Protein AF-A0A2S0KIL7-F1 (afdb_monomer_lite)

Secondary structure (DSSP, 8-state):
--HHHHHHHHHHHHHHH-TTSEEEEETTEEEEHHHHHHHHHHHHHHHHTTT--HHHHHHHHHHHT--HHHHTS-HHHHHHHHHHHHHHHHHHHHHHHHHHHTT-

pLDDT: mean 78.51, std 12.22, range [44.72, 91.06]

Structure (mmCIF, N/CA/C/O backbone):
data_AF-A0A2S0KIL7-F1
#
_entry.id   AF-A0A2S0KIL7-F1
#
loop_
_atom_site.group_PDB
_atom_site.id
_atom_site.type_symbol
_atom_site.label_atom_id
_atom_site.label_alt_id
_atom_site.label_comp_id
_atom_site.label_asym_id
_atom_site.label_entity_id
_atom_site.label_seq_id
_atom_site.pdbx_PDB_ins_code
_atom_site.Cartn_x
_atom_site.Cartn_y
_atom_site.Cartn_z
_atom_site.occupancy
_atom_site.B_iso_or_equiv
_atom_site.auth_seq_id
_atom_site.auth_comp_id
_atom_site.auth_asym_id
_atom_site.auth_atom_id
_atom_site.pdbx_PDB_model_num
ATOM 1 N N . MET A 1 1 ? 17.433 12.868 -7.519 1.00 52.22 1 MET A N 1
ATOM 2 C CA . MET A 1 1 ? 16.454 11.889 -7.006 1.00 52.22 1 MET A CA 1
ATOM 3 C C . MET A 1 1 ? 15.619 12.553 -5.932 1.00 52.22 1 MET A C 1
ATOM 5 O O . MET A 1 1 ? 16.188 13.251 -5.100 1.00 52.22 1 MET A O 1
ATOM 9 N N . ASN A 1 2 ? 14.296 12.391 -5.993 1.00 65.94 2 ASN A N 1
ATOM 10 C CA . ASN A 1 2 ? 13.395 12.754 -4.898 1.00 65.94 2 ASN A CA 1
ATOM 11 C C . ASN A 1 2 ? 13.171 11.520 -4.014 1.00 65.94 2 ASN A C 1
ATOM 13 O O . ASN A 1 2 ? 13.197 10.400 -4.517 1.00 65.94 2 ASN A O 1
ATOM 17 N N . ALA A 1 3 ? 12.887 11.731 -2.724 1.00 71.81 3 ALA A N 1
ATOM 18 C CA . ALA A 1 3 ? 12.751 10.670 -1.717 1.00 71.81 3 ALA A CA 1
ATOM 19 C C . ALA A 1 3 ? 11.766 9.542 -2.096 1.00 71.81 3 ALA A C 1
ATOM 21 O O . ALA A 1 3 ? 11.902 8.417 -1.627 1.00 71.81 3 ALA A O 1
ATOM 22 N N . MET A 1 4 ? 10.788 9.835 -2.959 1.00 75.56 4 MET A N 1
ATOM 23 C CA . MET A 1 4 ? 9.824 8.852 -3.459 1.00 75.56 4 MET A CA 1
ATOM 24 C C . MET A 1 4 ? 10.440 7.855 -4.446 1.00 75.56 4 MET A C 1
ATOM 26 O O . MET A 1 4 ? 10.214 6.656 -4.333 1.00 75.56 4 MET A O 1
ATOM 30 N N . SER A 1 5 ? 11.254 8.329 -5.386 1.00 77.75 5 SER A N 1
ATOM 31 C CA . SER A 1 5 ? 11.915 7.459 -6.363 1.00 77.75 5 SER A CA 1
ATOM 32 C C . SER A 1 5 ? 12.905 6.519 -5.667 1.00 77.75 5 SER A C 1
ATOM 34 O O . SER A 1 5 ? 12.993 5.344 -6.012 1.00 77.75 5 SER A O 1
ATOM 36 N N . ASP A 1 6 ? 13.582 7.012 -4.624 1.00 82.06 6 ASP A N 1
ATOM 37 C CA . ASP A 1 6 ? 14.462 6.194 -3.783 1.00 82.06 6 ASP A CA 1
ATOM 38 C C . ASP A 1 6 ? 13.670 5.110 -3.026 1.00 82.06 6 ASP A C 1
ATOM 40 O O . ASP A 1 6 ? 14.113 3.963 -2.941 1.00 82.06 6 ASP A O 1
ATOM 44 N N . LEU A 1 7 ? 12.472 5.448 -2.526 1.00 83.56 7 LEU A N 1
ATOM 45 C CA . LEU A 1 7 ? 11.564 4.504 -1.866 1.00 83.56 7 LEU A CA 1
ATOM 46 C C . LEU A 1 7 ? 11.136 3.370 -2.795 1.00 83.56 7 LEU A C 1
ATOM 48 O O . LEU A 1 7 ? 11.222 2.200 -2.420 1.00 83.56 7 LEU A O 1
ATOM 52 N N . LEU A 1 8 ? 10.688 3.710 -4.003 1.00 84.31 8 LEU A N 1
ATOM 53 C CA . LEU A 1 8 ? 10.245 2.730 -4.991 1.00 84.31 8 LEU A CA 1
ATOM 54 C C . LEU A 1 8 ? 11.393 1.815 -5.422 1.00 84.31 8 LEU A C 1
ATOM 56 O O . LEU A 1 8 ? 11.226 0.597 -5.415 1.00 84.31 8 LEU A O 1
ATOM 60 N N . MET A 1 9 ? 12.575 2.380 -5.676 1.00 85.81 9 MET A N 1
ATOM 61 C CA . MET A 1 9 ? 13.772 1.609 -6.015 1.00 85.81 9 MET A CA 1
ATOM 62 C C . MET A 1 9 ? 14.163 0.633 -4.894 1.00 85.81 9 MET A C 1
ATOM 64 O O . MET A 1 9 ? 14.518 -0.513 -5.161 1.00 85.81 9 MET A O 1
ATOM 68 N N . GLN A 1 10 ? 14.055 1.036 -3.623 1.00 86.25 10 GLN A N 1
ATOM 69 C CA . GLN A 1 10 ? 14.305 0.128 -2.502 1.00 86.25 10 GLN A CA 1
ATOM 70 C C . GLN A 1 10 ? 13.260 -0.994 -2.417 1.00 86.25 10 GLN A C 1
ATOM 72 O O . GLN A 1 10 ? 13.616 -2.142 -2.133 1.00 86.25 10 GLN A O 1
ATOM 77 N N . ILE A 1 11 ? 11.979 -0.678 -2.627 1.00 86.19 11 ILE A N 1
ATOM 78 C CA . ILE A 1 11 ? 10.904 -1.679 -2.639 1.00 86.19 11 ILE A CA 1
ATOM 79 C C . ILE A 1 11 ? 11.149 -2.689 -3.761 1.00 86.19 11 ILE A C 1
ATOM 81 O O . ILE A 1 11 ? 11.067 -3.887 -3.506 1.00 86.19 11 ILE A O 1
ATOM 85 N N . GLU A 1 12 ? 11.512 -2.227 -4.957 1.00 88.88 12 GLU A N 1
ATOM 86 C CA . GLU A 1 12 ? 11.874 -3.074 -6.095 1.00 88.88 12 GLU A CA 1
ATOM 87 C C . GLU A 1 12 ? 13.087 -3.956 -5.774 1.00 88.88 12 GLU A C 1
ATOM 89 O O . GLU A 1 12 ? 13.028 -5.178 -5.919 1.00 88.88 12 GLU A O 1
ATOM 94 N N . GLN A 1 13 ? 14.165 -3.373 -5.243 1.00 87.69 13 GLN A N 1
ATOM 95 C CA . GLN A 1 13 ? 15.372 -4.117 -4.887 1.00 87.69 13 GLN A CA 1
ATOM 96 C C . GLN A 1 13 ? 15.086 -5.207 -3.844 1.00 87.69 13 GLN A C 1
ATOM 98 O O . GLN A 1 13 ? 15.573 -6.336 -3.965 1.00 87.69 13 GLN A O 1
ATOM 103 N N . ARG A 1 14 ? 14.275 -4.905 -2.822 1.00 87.75 14 ARG A N 1
ATOM 104 C CA . ARG A 1 14 ? 13.865 -5.882 -1.800 1.00 87.75 14 ARG A CA 1
ATOM 105 C C . ARG A 1 14 ? 12.888 -6.912 -2.353 1.00 87.75 14 ARG A C 1
ATOM 107 O O . ARG A 1 14 ? 12.983 -8.076 -1.985 1.00 87.75 14 ARG A O 1
ATOM 114 N N . ALA A 1 15 ? 12.002 -6.534 -3.269 1.00 89.62 15 ALA A N 1
ATOM 115 C CA . ALA A 1 15 ? 11.126 -7.475 -3.956 1.00 89.62 15 ALA A CA 1
ATOM 116 C C . ALA A 1 15 ? 11.911 -8.449 -4.850 1.00 89.62 15 ALA A C 1
ATOM 118 O O . ALA A 1 15 ? 11.551 -9.619 -4.928 1.00 89.62 15 ALA A O 1
ATOM 119 N N . ALA A 1 16 ? 13.001 -8.000 -5.478 1.00 87.31 16 ALA A N 1
ATOM 120 C CA . ALA A 1 16 ? 13.854 -8.844 -6.312 1.00 87.31 16 ALA A CA 1
ATOM 121 C C . ALA A 1 16 ? 14.737 -9.797 -5.488 1.00 87.31 16 ALA A C 1
ATOM 123 O O . ALA A 1 16 ? 14.937 -10.948 -5.868 1.00 87.31 16 ALA A O 1
ATOM 124 N N . THR A 1 17 ? 15.268 -9.326 -4.357 1.00 89.19 17 THR A N 1
ATOM 125 C CA . THR A 1 17 ? 16.229 -10.085 -3.535 1.00 89.19 17 THR A CA 1
ATOM 126 C C . THR A 1 17 ? 15.573 -10.914 -2.433 1.00 89.19 17 THR A C 1
ATOM 128 O O . THR A 1 17 ? 16.048 -12.002 -2.112 1.00 89.19 17 THR A O 1
ATOM 131 N N . MET A 1 18 ? 14.491 -10.411 -1.839 1.00 89.62 18 MET A N 1
ATOM 132 C CA . MET A 1 18 ? 13.816 -10.991 -0.676 1.00 89.62 18 MET A CA 1
ATOM 133 C C . MET A 1 18 ? 12.283 -10.847 -0.787 1.00 89.62 18 MET A C 1
ATOM 135 O O . MET A 1 18 ? 11.649 -10.262 0.097 1.00 89.62 18 MET A O 1
ATOM 139 N N . PRO A 1 19 ? 11.643 -11.394 -1.841 1.00 87.94 19 PRO A N 1
ATOM 140 C CA . PRO A 1 19 ? 10.212 -11.200 -2.096 1.00 87.94 19 PRO A CA 1
ATOM 141 C C . PRO A 1 19 ? 9.303 -11.675 -0.958 1.00 87.94 19 PRO A C 1
ATOM 143 O O . PRO A 1 19 ? 8.232 -11.111 -0.766 1.00 87.94 19 PRO A O 1
ATOM 146 N N . TRP A 1 20 ? 9.722 -12.685 -0.192 1.00 86.12 20 TRP A N 1
ATOM 147 C CA . TRP A 1 20 ? 8.975 -13.238 0.946 1.00 86.12 20 TRP A CA 1
ATOM 148 C C . TRP A 1 20 ? 9.047 -12.376 2.215 1.00 86.12 20 TRP A C 1
ATOM 150 O O . TRP A 1 20 ? 8.328 -12.645 3.178 1.00 86.12 20 TRP A O 1
ATOM 160 N N . MET A 1 21 ? 9.929 -11.374 2.264 1.00 89.56 21 MET A N 1
ATOM 161 C CA . MET A 1 21 ? 10.137 -10.579 3.470 1.00 89.56 21 MET A CA 1
ATOM 162 C C . MET A 1 21 ? 8.941 -9.639 3.721 1.00 89.56 21 MET A C 1
ATOM 164 O O . MET A 1 21 ? 8.479 -8.981 2.785 1.00 89.56 21 MET A O 1
ATOM 168 N N . PRO A 1 22 ? 8.439 -9.538 4.968 1.00 87.81 22 PRO A N 1
ATOM 169 C CA . PRO A 1 22 ? 7.385 -8.592 5.331 1.00 87.81 22 PRO A CA 1
ATOM 170 C C . PRO A 1 22 ? 7.783 -7.136 5.061 1.00 87.81 22 PRO A C 1
ATOM 172 O O . PRO A 1 22 ? 8.791 -6.664 5.583 1.00 87.81 22 PRO A O 1
ATOM 175 N N . ALA A 1 23 ? 6.962 -6.415 4.298 1.00 86.31 23 ALA A N 1
ATOM 176 C CA . ALA A 1 23 ? 7.107 -4.982 4.053 1.00 86.31 23 ALA A CA 1
ATOM 177 C C . ALA A 1 23 ? 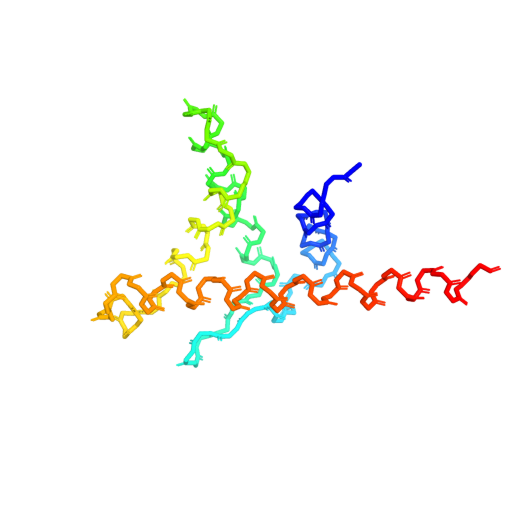6.245 -4.157 5.019 1.00 86.31 23 ALA A C 1
ATOM 179 O O . ALA A 1 23 ? 6.728 -3.216 5.648 1.00 86.31 23 ALA A O 1
ATOM 180 N N . VAL A 1 24 ? 4.967 -4.5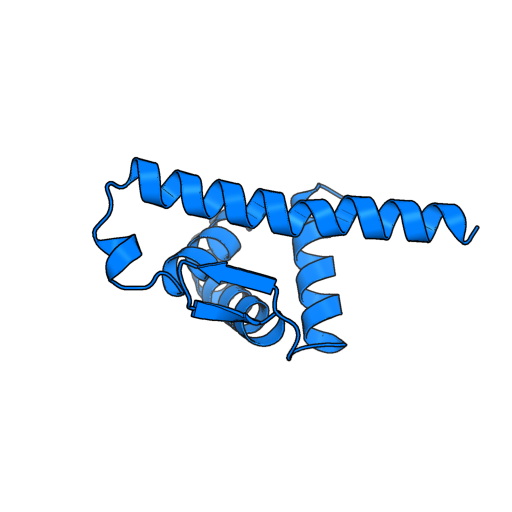26 5.165 1.00 85.75 24 VAL A N 1
ATOM 181 C CA . VAL A 1 24 ? 3.993 -3.815 6.011 1.00 85.75 24 VAL A CA 1
ATOM 182 C C . VAL A 1 24 ? 3.093 -4.818 6.729 1.00 85.75 24 VAL A C 1
ATOM 184 O O . VAL A 1 24 ? 2.815 -5.903 6.215 1.00 85.75 24 VAL A O 1
ATOM 187 N N . ARG A 1 25 ? 2.612 -4.463 7.925 1.00 83.06 25 ARG A N 1
ATOM 188 C CA . ARG A 1 25 ? 1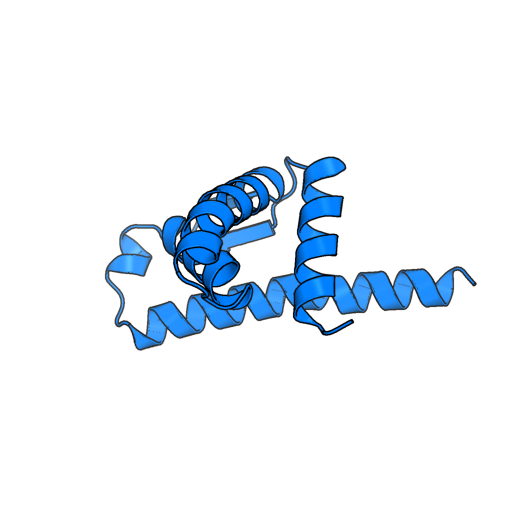.626 -5.254 8.669 1.00 83.06 25 ARG A CA 1
ATOM 189 C C . ARG A 1 25 ? 0.396 -4.412 9.006 1.00 83.06 25 ARG A C 1
ATOM 191 O O . ARG A 1 25 ? 0.482 -3.481 9.799 1.00 83.06 25 ARG A O 1
ATOM 198 N N . PHE A 1 26 ? -0.759 -4.800 8.476 1.00 78.31 26 PHE A N 1
ATOM 199 C CA . PHE A 1 26 ? -2.055 -4.179 8.751 1.00 78.31 26 PHE A CA 1
ATOM 200 C C . PHE A 1 26 ? -2.878 -5.075 9.674 1.00 78.31 26 PHE A C 1
ATOM 202 O O . PHE A 1 26 ? -3.417 -6.083 9.230 1.00 78.31 26 PHE A O 1
ATOM 209 N N . ARG A 1 27 ? -2.968 -4.733 10.970 1.00 70.94 27 ARG A N 1
ATOM 210 C CA . 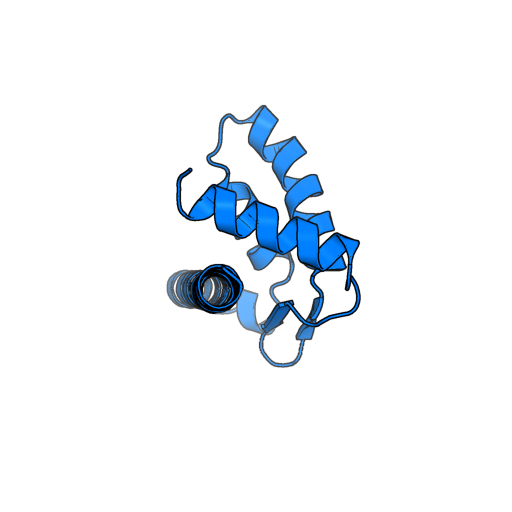ARG A 1 27 ? -3.878 -5.374 11.955 1.00 70.94 27 ARG A CA 1
ATOM 211 C C . ARG A 1 27 ? -3.969 -6.916 11.850 1.00 70.94 27 ARG A C 1
ATOM 213 O O . ARG A 1 27 ? -5.037 -7.492 12.005 1.00 70.94 27 ARG A O 1
ATOM 220 N N . GLY A 1 28 ? -2.840 -7.589 11.612 1.00 71.44 28 GLY A N 1
ATOM 221 C CA . GLY A 1 28 ? -2.763 -9.055 11.513 1.00 71.44 28 GLY A CA 1
ATOM 222 C C . GLY A 1 28 ? -2.521 -9.603 10.105 1.00 71.44 28 GLY A C 1
ATOM 223 O O . GLY A 1 28 ? -2.016 -10.714 9.995 1.00 71.44 28 GLY A O 1
ATOM 224 N N . GLN A 1 29 ? -2.765 -8.821 9.054 1.00 80.25 29 GLN A N 1
ATOM 225 C CA . GLN A 1 29 ? -2.330 -9.145 7.697 1.00 80.25 29 GLN A CA 1
ATOM 226 C C . GLN A 1 29 ? -0.908 -8.650 7.458 1.00 80.25 29 GLN A C 1
ATOM 228 O O . GLN A 1 29 ? -0.558 -7.531 7.835 1.00 80.25 29 GLN A O 1
ATOM 233 N N . ILE A 1 30 ? -0.089 -9.499 6.850 1.00 85.94 30 ILE A N 1
ATOM 234 C CA . ILE A 1 30 ? 1.284 -9.184 6.469 1.00 85.94 30 ILE A CA 1
ATOM 235 C C . ILE A 1 30 ? 1.315 -9.052 4.952 1.00 85.94 30 ILE A C 1
ATOM 237 O O . ILE A 1 30 ? 0.877 -9.957 4.248 1.00 85.94 30 ILE A O 1
ATOM 241 N N . VAL A 1 31 ? 1.842 -7.933 4.470 1.00 87.00 31 VAL A N 1
ATOM 242 C CA . VAL A 1 31 ? 2.105 -7.691 3.053 1.00 87.00 31 VAL A CA 1
ATOM 243 C C . VAL A 1 31 ? 3.606 -7.820 2.842 1.00 87.00 31 VAL A C 1
ATOM 245 O O . VAL A 1 31 ? 4.386 -7.151 3.524 1.00 87.00 31 VAL A O 1
ATOM 248 N N . SER A 1 32 ? 4.010 -8.704 1.934 1.00 91.06 32 SER A N 1
ATOM 249 C CA . SER A 1 32 ? 5.414 -8.922 1.583 1.00 91.06 32 SER A CA 1
ATOM 250 C C . SER A 1 32 ? 5.929 -7.854 0.608 1.00 91.06 32 SER A C 1
ATOM 252 O O . SER A 1 32 ? 5.135 -7.188 -0.061 1.00 91.06 32 SER A O 1
ATOM 254 N N . TYR A 1 33 ? 7.251 -7.692 0.489 1.00 89.69 33 TYR A N 1
ATOM 255 C CA . TYR A 1 33 ? 7.840 -6.813 -0.533 1.00 89.69 33 TYR A CA 1
ATOM 256 C C . TYR A 1 33 ? 7.469 -7.256 -1.951 1.00 89.69 33 TYR A C 1
ATOM 258 O O . TYR A 1 33 ? 7.184 -6.408 -2.794 1.00 89.69 33 TYR A O 1
ATOM 266 N N . GLY A 1 34 ? 7.412 -8.567 -2.207 1.00 88.44 34 GLY A N 1
ATOM 267 C CA . GLY A 1 34 ? 7.014 -9.101 -3.508 1.00 88.44 34 GLY A CA 1
ATOM 268 C C . GLY A 1 34 ? 5.566 -8.762 -3.869 1.00 88.44 34 GLY A C 1
ATOM 269 O O . GLY A 1 34 ? 5.295 -8.325 -4.988 1.00 88.44 34 GLY A O 1
ATOM 270 N N . ASP A 1 35 ? 4.638 -8.914 -2.921 1.00 90.19 35 ASP A N 1
ATOM 271 C CA . ASP A 1 35 ? 3.227 -8.582 -3.147 1.00 90.19 35 ASP A CA 1
ATOM 272 C C . ASP A 1 35 ? 3.019 -7.076 -3.292 1.00 90.19 35 ASP A C 1
ATOM 274 O O . ASP A 1 35 ? 2.292 -6.642 -4.185 1.00 90.19 35 ASP A O 1
ATOM 278 N N . LEU A 1 36 ? 3.698 -6.279 -2.461 1.00 87.94 36 LEU A N 1
ATOM 279 C CA . LEU A 1 36 ? 3.640 -4.823 -2.533 1.00 87.94 36 LEU A CA 1
ATOM 280 C C . LEU A 1 36 ? 4.133 -4.315 -3.892 1.00 87.94 36 LEU A C 1
ATOM 282 O O . LEU A 1 36 ? 3.430 -3.544 -4.541 1.00 87.94 36 LEU A O 1
ATOM 286 N N . HIS A 1 37 ? 5.297 -4.783 -4.349 1.00 89.25 37 HIS A N 1
ATOM 287 C CA . HIS A 1 37 ? 5.860 -4.390 -5.640 1.00 89.25 37 HIS A CA 1
ATOM 288 C C . HIS A 1 37 ? 4.957 -4.788 -6.810 1.00 89.25 37 HIS A C 1
ATOM 290 O O . HIS A 1 37 ? 4.661 -3.954 -7.663 1.00 89.25 37 HIS A O 1
ATOM 296 N N . ARG A 1 38 ? 4.443 -6.028 -6.820 1.00 88.06 38 ARG A N 1
ATOM 297 C CA . ARG A 1 38 ? 3.501 -6.482 -7.856 1.00 88.06 38 ARG A CA 1
ATOM 298 C C . ARG A 1 38 ? 2.305 -5.537 -7.961 1.00 88.06 38 ARG A C 1
ATOM 300 O O . ARG A 1 38 ? 1.924 -5.137 -9.055 1.00 88.06 38 ARG A O 1
ATOM 307 N N . ARG A 1 39 ? 1.752 -5.142 -6.815 1.00 88.25 39 ARG A N 1
ATOM 308 C CA . ARG A 1 39 ? 0.591 -4.257 -6.748 1.00 88.25 39 ARG A CA 1
ATOM 309 C C . ARG A 1 39 ? 0.904 -2.837 -7.208 1.00 88.25 39 ARG A C 1
ATOM 311 O O . ARG A 1 39 ? 0.081 -2.236 -7.885 1.00 88.25 39 ARG A O 1
ATOM 318 N N . ILE A 1 40 ? 2.087 -2.318 -6.878 1.00 86.62 40 ILE A N 1
ATOM 319 C CA . ILE A 1 40 ? 2.556 -1.018 -7.376 1.00 86.62 40 ILE A CA 1
ATOM 320 C C . ILE A 1 40 ? 2.624 -1.037 -8.903 1.00 86.62 40 ILE A C 1
ATOM 322 O O . ILE A 1 40 ? 2.065 -0.143 -9.521 1.00 86.62 40 ILE A O 1
ATOM 326 N N . VAL A 1 41 ? 3.215 -2.071 -9.510 1.00 85.56 41 VAL A N 1
ATOM 327 C CA . VAL A 1 41 ? 3.307 -2.203 -10.977 1.00 85.56 41 VAL A CA 1
ATOM 328 C C . VAL A 1 41 ? 1.922 -2.317 -11.628 1.00 85.56 41 VAL A C 1
ATOM 330 O O . VAL A 1 41 ? 1.660 -1.672 -12.642 1.00 85.56 41 VAL A O 1
ATOM 333 N N . GLU A 1 42 ? 1.006 -3.090 -11.032 1.00 84.25 42 GLU A N 1
ATOM 334 C CA . GLU A 1 42 ? -0.388 -3.192 -11.496 1.00 84.25 42 GLU A CA 1
ATOM 335 C C . GLU A 1 42 ? -1.093 -1.823 -11.506 1.00 84.25 42 GLU A C 1
ATOM 337 O O . GLU A 1 42 ? -1.805 -1.499 -12.459 1.00 84.25 42 GLU A O 1
ATOM 342 N N . TYR A 1 43 ? -0.885 -1.003 -10.470 1.00 77.44 43 TYR A N 1
ATOM 343 C CA . TYR A 1 43 ? -1.463 0.339 -10.392 1.00 77.44 43 TYR A CA 1
ATOM 344 C C . TYR A 1 43 ? -0.695 1.382 -11.202 1.00 77.44 43 TYR A C 1
ATOM 346 O O . TYR A 1 43 ? -1.319 2.335 -11.653 1.00 77.44 43 TYR A O 1
ATOM 354 N N . ASP A 1 44 ? 0.603 1.213 -11.442 1.00 74.00 44 ASP A N 1
ATOM 355 C CA . ASP A 1 44 ? 1.396 2.117 -12.276 1.00 74.00 44 ASP A CA 1
ATOM 356 C C . ASP A 1 44 ? 0.925 2.096 -13.736 1.00 74.00 44 ASP A C 1
ATOM 358 O O . ASP A 1 44 ? 0.774 3.144 -14.363 1.00 74.00 44 ASP A O 1
ATOM 362 N N . ALA A 1 45 ? 0.537 0.920 -14.242 1.00 70.38 45 ALA A N 1
ATOM 363 C CA . ALA A 1 45 ? -0.117 0.790 -15.544 1.00 70.38 45 ALA A CA 1
ATOM 364 C C . ALA A 1 45 ? -1.433 1.594 -15.629 1.00 70.38 45 ALA A C 1
ATOM 366 O O . ALA A 1 45 ? -1.760 2.158 -16.673 1.00 70.38 45 ALA A O 1
ATOM 367 N N . VAL A 1 46 ? -2.179 1.681 -14.521 1.00 70.06 46 VAL A N 1
ATOM 368 C CA . VAL A 1 46 ? -3.434 2.449 -14.424 1.00 70.06 46 VAL A CA 1
ATOM 369 C C . VAL A 1 46 ? -3.149 3.945 -14.234 1.00 70.06 46 VAL A C 1
ATOM 371 O O . VAL A 1 46 ? -3.814 4.791 -14.824 1.00 70.06 46 VAL A O 1
ATOM 374 N N . VAL A 1 47 ? -2.142 4.289 -13.435 1.00 68.75 47 VAL A N 1
ATOM 375 C CA . VAL A 1 47 ? -1.736 5.662 -13.102 1.00 68.75 47 VAL A CA 1
ATOM 376 C C . VAL A 1 47 ? -1.102 6.369 -14.300 1.00 68.75 47 VAL A C 1
ATOM 378 O O . VAL A 1 47 ? -1.448 7.522 -14.572 1.00 68.75 47 VAL A O 1
ATOM 381 N N . SER A 1 48 ? -0.275 5.661 -15.072 1.00 64.06 48 SER A N 1
ATOM 382 C CA . SER A 1 48 ? 0.319 6.139 -16.326 1.00 64.06 48 SER A CA 1
ATOM 383 C C . SER A 1 48 ? -0.738 6.502 -17.374 1.00 64.06 48 SER A C 1
ATOM 385 O O . SER A 1 48 ? -0.544 7.438 -18.147 1.00 64.06 48 SER A O 1
ATOM 387 N N . ALA A 1 49 ? -1.897 5.835 -17.363 1.00 61.78 49 ALA A N 1
ATOM 388 C CA . ALA A 1 49 ? -3.023 6.171 -18.236 1.00 61.78 49 ALA A CA 1
ATOM 389 C C . ALA A 1 49 ? -3.760 7.463 -17.820 1.00 61.78 49 ALA A C 1
ATOM 391 O O . ALA A 1 49 ? -4.479 8.049 -18.631 1.00 61.78 49 ALA A O 1
ATOM 392 N N . HIS A 1 50 ? -3.578 7.928 -16.578 1.00 58.81 50 HIS A N 1
ATOM 393 C CA . HIS A 1 50 ? -4.306 9.060 -15.994 1.00 58.81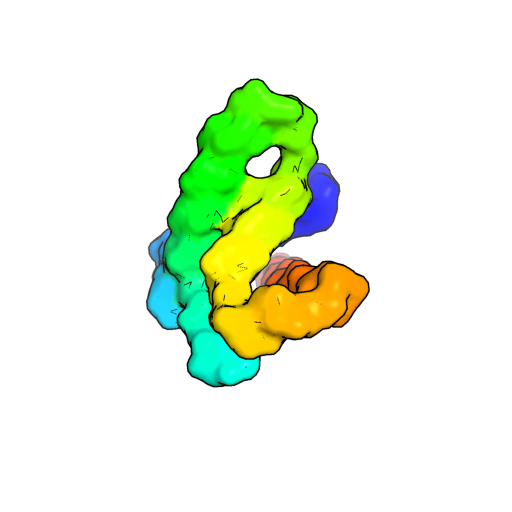 50 HIS A CA 1
ATOM 394 C C . HIS A 1 50 ? -3.416 10.240 -15.561 1.00 58.81 50 HIS A C 1
ATOM 396 O O . HIS A 1 50 ? -3.920 11.170 -14.934 1.00 58.81 50 HIS A O 1
ATOM 402 N N . ALA A 1 51 ? -2.118 10.232 -15.900 1.00 57.56 51 ALA A N 1
ATOM 403 C CA . ALA A 1 51 ? -1.137 11.254 -15.503 1.00 57.56 51 ALA A CA 1
ATOM 404 C C . ALA A 1 51 ? -1.108 11.530 -13.982 1.00 57.56 51 ALA A C 1
ATOM 406 O O . ALA A 1 51 ? -0.852 12.653 -13.539 1.00 57.56 51 ALA A O 1
ATOM 407 N N . LEU A 1 52 ? -1.397 10.507 -13.171 1.00 59.66 52 LEU A N 1
ATOM 408 C CA . LEU A 1 52 ? -1.357 10.616 -11.715 1.00 59.66 52 LEU A CA 1
ATOM 409 C C . LEU A 1 52 ? 0.093 10.492 -11.214 1.00 59.66 52 LEU A C 1
ATOM 411 O O . LEU A 1 52 ? 0.951 9.902 -11.862 1.00 59.66 52 LEU A O 1
ATOM 415 N N . SER A 1 53 ? 0.381 11.089 -10.057 1.00 67.06 53 SER A N 1
ATOM 416 C CA . SER A 1 53 ? 1.712 11.034 -9.437 1.00 67.06 53 SER A CA 1
ATOM 417 C C . SER A 1 53 ? 2.089 9.593 -9.062 1.00 67.06 53 SER A C 1
ATOM 419 O O . SER A 1 53 ? 1.227 8.847 -8.609 1.00 67.06 53 SER A O 1
ATOM 421 N N . GLU A 1 54 ? 3.376 9.229 -9.132 1.00 64.44 54 GLU A N 1
ATOM 422 C CA . GLU A 1 54 ? 3.926 7.956 -8.609 1.00 64.44 54 GLU A CA 1
ATOM 423 C C . GLU A 1 54 ? 3.462 7.657 -7.168 1.00 64.44 54 GLU A C 1
ATOM 425 O O . GLU A 1 54 ? 3.226 6.513 -6.779 1.00 64.44 54 GLU A O 1
ATOM 430 N N . ASN A 1 55 ? 3.235 8.711 -6.381 1.00 70.12 55 ASN A N 1
ATOM 431 C CA . ASN A 1 55 ? 2.729 8.619 -5.016 1.00 70.12 55 ASN A CA 1
ATOM 432 C C . ASN A 1 55 ? 1.302 8.032 -4.946 1.00 70.12 55 ASN A C 1
ATOM 434 O O . ASN A 1 55 ? 0.923 7.393 -3.962 1.00 70.12 55 ASN A O 1
ATOM 438 N N . ALA A 1 56 ? 0.505 8.225 -6.000 1.00 74.69 56 ALA A N 1
ATOM 439 C CA . ALA A 1 56 ? -0.832 7.663 -6.134 1.00 74.69 56 ALA A CA 1
ATOM 440 C C . ALA A 1 56 ? -0.789 6.148 -6.372 1.00 74.69 56 ALA A C 1
ATOM 442 O O . ALA A 1 56 ? -1.623 5.443 -5.808 1.00 74.69 56 ALA A O 1
ATOM 443 N N . ALA A 1 57 ? 0.191 5.636 -7.128 1.00 79.50 57 ALA A N 1
ATOM 444 C CA . ALA A 1 57 ? 0.344 4.197 -7.360 1.00 79.50 57 ALA A CA 1
ATOM 445 C C . ALA A 1 57 ? 0.680 3.455 -6.057 1.00 79.50 57 ALA A C 1
ATOM 447 O O . ALA A 1 57 ? 0.028 2.467 -5.718 1.00 79.50 57 ALA A O 1
ATOM 448 N N . LEU A 1 58 ? 1.626 3.982 -5.269 1.00 80.75 58 LEU A N 1
ATOM 449 C CA . LEU A 1 58 ? 1.973 3.423 -3.958 1.00 80.75 58 LEU A CA 1
ATOM 450 C C . LEU A 1 58 ? 0.797 3.493 -2.972 1.00 80.75 58 LEU A C 1
ATOM 452 O O . LEU A 1 58 ? 0.485 2.511 -2.297 1.00 80.75 58 LEU A O 1
ATOM 456 N N . THR A 1 59 ? 0.116 4.638 -2.913 1.00 84.62 59 THR A N 1
ATOM 457 C CA . THR A 1 59 ? -1.069 4.827 -2.062 1.00 84.62 59 THR A CA 1
ATOM 458 C C . THR A 1 59 ? -2.177 3.842 -2.437 1.00 84.62 59 THR A C 1
ATOM 460 O O . THR A 1 59 ? -2.718 3.164 -1.565 1.00 84.62 59 THR A O 1
ATOM 463 N N . ALA A 1 60 ? -2.485 3.704 -3.730 1.00 84.62 60 ALA A N 1
ATOM 464 C CA . ALA A 1 60 ? -3.494 2.772 -4.226 1.00 84.62 60 ALA A CA 1
ATOM 465 C C . ALA A 1 60 ? -3.121 1.314 -3.927 1.00 84.62 60 ALA A C 1
ATOM 467 O O . ALA A 1 60 ? -3.969 0.546 -3.468 1.00 84.62 60 ALA A O 1
ATOM 468 N N . ALA A 1 61 ? -1.848 0.949 -4.103 1.00 86.44 61 ALA A N 1
ATOM 469 C CA . ALA A 1 61 ? -1.349 -0.372 -3.752 1.00 86.44 61 ALA A CA 1
ATOM 470 C C . ALA A 1 61 ? -1.582 -0.681 -2.265 1.00 86.44 61 ALA A C 1
ATOM 472 O O . ALA A 1 61 ? -2.181 -1.711 -1.953 1.00 86.44 61 ALA A O 1
ATOM 473 N N . LEU A 1 62 ? -1.200 0.224 -1.357 1.00 86.19 62 LEU A N 1
ATOM 474 C CA . LEU A 1 62 ? -1.392 0.055 0.089 1.00 86.19 62 LEU A CA 1
ATOM 475 C C . LEU A 1 62 ? -2.873 -0.059 0.469 1.00 86.19 62 LEU A C 1
ATOM 477 O O . LEU A 1 62 ? -3.245 -0.981 1.194 1.00 86.19 62 LEU A O 1
ATOM 481 N N . VAL A 1 63 ? -3.726 0.815 -0.071 1.00 87.25 63 VAL A N 1
ATOM 482 C CA . VAL A 1 63 ? -5.179 0.772 0.165 1.00 87.25 63 VAL A CA 1
ATOM 483 C C . VAL A 1 63 ? -5.790 -0.534 -0.350 1.00 87.25 63 VAL A C 1
ATOM 485 O O . VAL A 1 63 ? -6.677 -1.096 0.291 1.00 87.25 63 VAL A O 1
ATOM 488 N N . SER A 1 64 ? -5.296 -1.085 -1.463 1.00 86.44 64 SER A N 1
ATOM 489 C CA . SER A 1 64 ? -5.802 -2.355 -2.002 1.00 86.44 64 SER A CA 1
ATOM 490 C C . SER A 1 64 ? -5.599 -3.540 -1.046 1.00 86.44 64 SER A C 1
ATOM 492 O O . SER A 1 64 ? -6.381 -4.494 -1.075 1.00 86.44 64 SER A O 1
ATOM 494 N N . PHE A 1 65 ? -4.592 -3.458 -0.167 1.00 85.88 65 PHE A N 1
ATOM 495 C CA . PHE A 1 65 ? -4.300 -4.454 0.864 1.00 85.88 65 PHE A CA 1
ATOM 496 C C . PHE A 1 65 ? -5.059 -4.228 2.169 1.00 85.88 65 PHE A C 1
ATOM 498 O O . PHE A 1 65 ? -4.890 -5.004 3.108 1.00 85.88 65 PHE A O 1
ATOM 505 N N . PHE A 1 66 ? -5.887 -3.187 2.267 1.00 85.25 66 PHE A N 1
ATOM 506 C CA . PHE A 1 66 ? -6.615 -2.928 3.499 1.00 85.25 66 PHE A CA 1
ATOM 507 C C . PHE A 1 66 ? -7.592 -4.067 3.798 1.00 85.25 66 PHE A C 1
ATOM 509 O O . PHE A 1 66 ? -8.444 -4.360 2.949 1.00 85.25 66 PHE A O 1
ATOM 516 N N . PRO A 1 67 ? -7.519 -4.674 4.997 1.00 82.00 67 PRO A N 1
ATOM 517 C CA . PRO A 1 67 ? -8.535 -5.615 5.438 1.00 82.00 67 PRO A CA 1
ATOM 518 C C . PRO A 1 67 ? -9.864 -4.889 5.653 1.00 82.00 67 PRO A C 1
ATOM 520 O O . PRO A 1 67 ? -9.886 -3.683 5.908 1.00 82.00 67 PRO A O 1
ATOM 523 N N . ASP A 1 68 ? -10.974 -5.627 5.631 1.00 82.75 68 ASP A N 1
ATOM 524 C CA . ASP A 1 68 ? -12.323 -5.061 5.790 1.00 82.75 68 ASP A CA 1
ATOM 525 C C . ASP A 1 68 ? -12.465 -4.222 7.066 1.00 82.75 68 ASP A C 1
ATOM 527 O O . ASP A 1 68 ? -13.082 -3.159 7.058 1.00 82.75 68 ASP A O 1
ATOM 531 N N . ALA A 1 69 ? -11.798 -4.639 8.145 1.00 80.25 69 ALA A N 1
ATOM 532 C CA . ALA A 1 69 ? -11.751 -3.894 9.400 1.00 80.25 69 ALA A CA 1
ATOM 533 C C . ALA A 1 69 ? -11.126 -2.494 9.256 1.00 80.25 69 ALA A C 1
ATOM 535 O O . ALA A 1 69 ? -11.530 -1.575 9.960 1.00 80.25 69 ALA A O 1
ATOM 536 N N . LEU A 1 70 ? -10.146 -2.324 8.362 1.00 82.06 70 LEU A N 1
ATOM 537 C CA . LEU A 1 70 ? -9.525 -1.029 8.079 1.00 82.06 70 LEU A CA 1
ATOM 538 C C . LEU A 1 70 ? -10.378 -0.207 7.106 1.00 82.06 70 LEU A C 1
ATOM 540 O O . LEU A 1 70 ? -10.495 1.003 7.268 1.00 82.06 70 LEU A O 1
ATOM 544 N N . ARG A 1 71 ? -11.024 -0.867 6.137 1.00 83.94 71 ARG A N 1
ATOM 545 C CA . ARG A 1 71 ? -11.959 -0.225 5.195 1.00 83.94 71 ARG A CA 1
ATOM 546 C C . ARG A 1 71 ? -13.216 0.317 5.879 1.00 83.94 71 ARG A C 1
ATOM 548 O O . ARG A 1 71 ? -13.826 1.247 5.366 1.00 83.94 71 ARG A O 1
ATOM 555 N N . ALA A 1 72 ? -13.593 -0.252 7.023 1.00 86.94 72 ALA A N 1
ATOM 556 C CA . ALA A 1 72 ? -14.710 0.213 7.841 1.00 86.94 72 ALA A CA 1
ATOM 557 C C . ALA A 1 72 ? -14.388 1.465 8.684 1.00 86.94 72 ALA A C 1
ATOM 559 O O . ALA A 1 72 ? -15.298 2.043 9.276 1.00 86.94 72 ALA A O 1
ATOM 560 N N . LEU A 1 73 ? -13.117 1.882 8.767 1.00 86.06 73 LEU A N 1
ATOM 561 C CA . LEU A 1 73 ? -12.716 3.094 9.489 1.00 86.06 73 LEU A CA 1
ATOM 562 C C . LEU A 1 73 ? -13.079 4.363 8.712 1.00 86.06 73 LEU A C 1
ATOM 564 O O . LEU A 1 73 ? -13.319 4.319 7.504 1.00 86.06 73 LEU A O 1
ATOM 568 N N . ALA A 1 74 ? -13.059 5.513 9.390 1.00 90.38 74 ALA A N 1
ATOM 569 C CA . ALA A 1 74 ? -13.254 6.793 8.725 1.00 90.38 74 ALA A CA 1
ATOM 570 C C . ALA A 1 74 ? -12.120 7.065 7.709 1.00 90.38 74 ALA A C 1
ATOM 572 O O . ALA A 1 74 ? -10.984 6.635 7.926 1.00 90.38 74 ALA A O 1
ATOM 573 N N . PRO A 1 75 ? -12.376 7.824 6.625 1.00 85.81 75 PRO A N 1
ATOM 574 C CA . PRO A 1 75 ? -11.362 8.116 5.608 1.00 85.81 75 PRO A CA 1
ATOM 575 C C . PRO A 1 75 ? -10.083 8.755 6.164 1.00 85.81 75 PRO A C 1
ATOM 577 O O . PRO A 1 75 ? -8.994 8.494 5.660 1.00 85.81 75 PRO A O 1
ATOM 580 N N . LEU A 1 76 ? -10.202 9.562 7.223 1.00 87.38 76 LEU A N 1
ATOM 581 C CA . LEU A 1 76 ? -9.054 10.178 7.888 1.00 87.38 76 LEU A CA 1
ATOM 582 C C . LEU A 1 76 ? -8.159 9.131 8.566 1.00 87.38 76 LEU A C 1
ATOM 584 O O . LEU A 1 76 ? -6.942 9.173 8.412 1.00 87.38 76 LEU A O 1
ATOM 588 N N . ASP A 1 77 ? -8.760 8.159 9.253 1.00 85.62 77 ASP A N 1
ATOM 589 C CA . ASP A 1 77 ? -8.022 7.073 9.901 1.00 85.62 77 ASP A CA 1
ATOM 590 C C . ASP A 1 77 ? -7.356 6.168 8.858 1.00 85.62 77 ASP A C 1
ATOM 592 O O . ASP A 1 77 ? -6.216 5.742 9.028 1.00 85.62 77 ASP A O 1
ATOM 596 N N . GLN A 1 78 ? -8.043 5.909 7.742 1.00 85.19 78 GLN A N 1
ATOM 597 C CA . GLN A 1 78 ? -7.482 5.177 6.605 1.00 85.19 78 GLN A CA 1
ATOM 598 C C . GLN A 1 78 ? -6.262 5.896 6.016 1.00 85.19 78 GLN A C 1
ATOM 600 O O . GLN A 1 78 ? -5.225 5.268 5.795 1.00 85.19 78 GLN A O 1
ATOM 605 N N . ALA A 1 79 ? -6.361 7.210 5.802 1.00 86.25 79 ALA A N 1
ATOM 606 C CA . ALA A 1 79 ? -5.257 8.024 5.304 1.00 86.25 79 ALA A CA 1
ATOM 607 C C . ALA A 1 79 ? -4.066 8.030 6.276 1.00 86.25 79 ALA A C 1
ATOM 609 O O . ALA A 1 79 ? -2.922 7.922 5.833 1.00 86.25 79 ALA A O 1
ATOM 610 N N . GLN A 1 80 ? -4.326 8.077 7.587 1.00 86.88 80 GLN A N 1
ATOM 611 C CA . GLN A 1 80 ? -3.282 7.981 8.607 1.00 86.88 80 GLN A CA 1
ATOM 612 C C . GLN A 1 80 ? -2.539 6.641 8.526 1.00 86.88 80 GLN A C 1
ATOM 614 O O . GLN A 1 80 ? -1.312 6.624 8.531 1.00 86.88 80 GLN A O 1
ATOM 619 N N . TRP A 1 81 ? -3.253 5.525 8.354 1.00 87.56 81 TRP A N 1
ATOM 620 C CA . TRP A 1 81 ? -2.624 4.212 8.172 1.00 87.56 81 TRP A CA 1
ATOM 621 C C . TRP A 1 81 ? -1.728 4.137 6.935 1.00 87.56 81 TRP A C 1
ATOM 623 O O . TRP A 1 81 ? -0.666 3.512 6.985 1.00 87.56 81 TRP A O 1
ATOM 633 N N . VAL A 1 82 ? -2.128 4.768 5.827 1.00 87.94 82 VAL A N 1
ATOM 634 C CA . VAL A 1 82 ? -1.270 4.853 4.637 1.00 87.94 82 VAL A CA 1
ATOM 635 C C . VAL A 1 82 ? -0.029 5.698 4.922 1.00 87.94 82 VAL A C 1
ATOM 637 O O . VAL A 1 82 ? 1.080 5.276 4.596 1.00 87.94 82 VAL A O 1
ATOM 640 N N . ALA A 1 83 ? -0.193 6.863 5.553 1.00 87.69 83 ALA A N 1
ATOM 641 C CA . ALA A 1 83 ? 0.920 7.744 5.897 1.00 87.69 83 ALA A CA 1
ATOM 642 C C . ALA A 1 83 ? 1.928 7.054 6.832 1.00 87.69 83 ALA A C 1
ATOM 644 O O . ALA A 1 83 ? 3.140 7.141 6.614 1.00 87.69 83 ALA A O 1
ATOM 645 N N . ASP A 1 84 ? 1.440 6.307 7.821 1.00 88.31 84 ASP A N 1
ATOM 646 C CA . ASP A 1 84 ? 2.264 5.521 8.739 1.00 88.31 84 ASP A CA 1
ATOM 647 C C . ASP A 1 84 ? 3.012 4.398 8.005 1.00 88.31 84 ASP A C 1
ATOM 649 O O . ASP A 1 84 ? 4.203 4.189 8.245 1.00 88.31 84 ASP A O 1
ATOM 653 N N . ALA A 1 85 ? 2.356 3.710 7.063 1.00 87.31 85 ALA A N 1
ATOM 654 C CA . ALA A 1 85 ? 2.987 2.678 6.242 1.00 87.31 85 ALA A CA 1
ATOM 655 C C . ALA A 1 85 ? 4.096 3.251 5.342 1.00 87.31 85 ALA A C 1
ATOM 657 O O . ALA A 1 85 ? 5.196 2.700 5.298 1.00 87.31 85 ALA A O 1
ATOM 658 N N . ILE A 1 86 ? 3.850 4.381 4.671 1.00 86.94 86 ILE A N 1
ATOM 659 C CA . ILE A 1 86 ? 4.859 5.072 3.851 1.00 86.94 86 ILE A CA 1
ATOM 660 C C . ILE A 1 86 ? 6.028 5.536 4.722 1.00 86.94 86 ILE A C 1
ATOM 662 O O . ILE A 1 86 ? 7.189 5.361 4.349 1.00 86.94 86 ILE A O 1
ATOM 666 N N . THR A 1 87 ? 5.739 6.081 5.904 1.00 87.31 87 THR A N 1
ATOM 667 C CA . THR A 1 87 ? 6.760 6.519 6.861 1.00 87.31 87 THR A CA 1
ATOM 668 C C . THR A 1 87 ? 7.620 5.342 7.310 1.00 87.31 87 THR A C 1
ATOM 670 O O . THR A 1 87 ? 8.845 5.443 7.322 1.00 87.31 87 THR A O 1
ATOM 673 N N . TRP A 1 88 ? 7.000 4.206 7.638 1.00 86.44 88 TRP A N 1
ATOM 674 C CA . TRP A 1 88 ? 7.698 2.976 8.004 1.00 86.44 88 TRP A CA 1
ATOM 675 C C . TRP A 1 88 ? 8.613 2.474 6.883 1.00 86.44 88 TRP A C 1
ATOM 677 O O . TRP A 1 88 ? 9.793 2.229 7.125 1.00 86.44 88 TRP A O 1
ATOM 687 N N . LEU A 1 89 ? 8.100 2.381 5.654 1.00 84.62 89 LEU A N 1
ATOM 688 C CA . LEU A 1 89 ? 8.887 1.956 4.495 1.00 84.62 89 LEU A CA 1
ATOM 689 C C . LEU A 1 89 ? 10.049 2.924 4.222 1.00 84.62 89 LEU A C 1
ATOM 691 O O . LEU A 1 89 ? 11.160 2.486 3.937 1.00 84.62 89 LEU A O 1
ATOM 695 N N . SER A 1 90 ? 9.829 4.226 4.411 1.00 83.75 90 SER A N 1
ATOM 696 C CA . SER A 1 90 ? 10.863 5.252 4.234 1.00 83.75 90 SER A CA 1
ATOM 697 C C . SER A 1 90 ? 11.977 5.177 5.279 1.00 83.75 90 SER A C 1
ATOM 699 O O . SER A 1 90 ? 13.103 5.564 4.983 1.00 83.75 90 SER A O 1
ATOM 701 N N . ARG A 1 91 ? 11.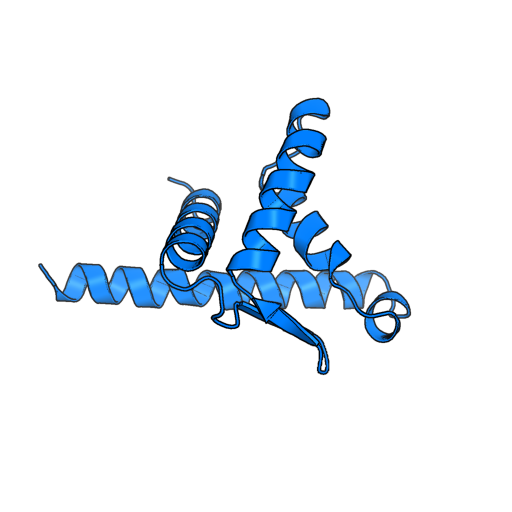733 4.635 6.483 1.00 79.12 91 ARG A N 1
ATOM 702 C CA . ARG A 1 91 ? 12.811 4.408 7.471 1.00 79.12 91 ARG A CA 1
ATOM 703 C C . ARG A 1 91 ? 13.866 3.435 6.954 1.00 79.12 91 ARG A C 1
ATOM 705 O O . ARG A 1 91 ? 15.043 3.602 7.260 1.00 79.12 91 ARG A O 1
ATOM 712 N N . GLY A 1 92 ? 13.462 2.470 6.127 1.00 70.44 92 GLY A N 1
ATOM 713 C CA . GLY A 1 92 ? 14.389 1.564 5.457 1.00 70.44 92 GLY A CA 1
ATOM 714 C C . GLY A 1 92 ? 15.389 2.294 4.556 1.00 70.44 92 GLY A C 1
ATOM 715 O O . GLY A 1 92 ? 16.503 1.799 4.366 1.00 70.44 92 GLY A O 1
ATOM 716 N N . LEU A 1 93 ? 15.035 3.470 4.021 1.00 64.94 93 LEU A N 1
ATOM 717 C CA . LEU A 1 93 ? 15.933 4.298 3.210 1.00 64.94 93 LEU A CA 1
ATOM 718 C C . LEU A 1 93 ? 17.040 4.925 4.044 1.00 64.94 93 LEU A C 1
ATOM 720 O O . LEU A 1 93 ? 18.189 4.898 3.613 1.00 64.94 93 LEU A O 1
ATOM 724 N N . SER A 1 94 ? 16.720 5.453 5.228 1.00 61.19 94 SER A N 1
ATOM 725 C CA . SER A 1 94 ? 17.732 6.004 6.136 1.00 61.19 94 SER A CA 1
ATOM 726 C C . SER A 1 94 ? 18.734 4.930 6.550 1.00 61.19 94 SER A C 1
ATOM 728 O O . SER A 1 94 ? 19.932 5.137 6.408 1.00 61.19 94 SER A O 1
ATOM 730 N N . ASP A 1 95 ? 18.244 3.749 6.929 1.00 61.22 95 ASP A N 1
ATOM 731 C CA . ASP A 1 95 ? 19.075 2.624 7.380 1.00 61.22 95 ASP A CA 1
ATOM 732 C C . ASP A 1 95 ? 19.991 2.089 6.254 1.00 61.22 95 ASP A C 1
ATOM 734 O O . ASP A 1 95 ? 21.173 1.796 6.446 1.00 61.22 95 ASP A O 1
ATOM 738 N N . SER A 1 96 ? 19.474 2.048 5.018 1.00 56.75 96 SER A N 1
ATOM 739 C CA . SER A 1 96 ? 20.260 1.637 3.842 1.00 56.75 96 SER A CA 1
ATOM 740 C C . SER A 1 96 ? 21.264 2.706 3.405 1.00 56.75 96 SER A C 1
ATOM 742 O O . SER A 1 96 ? 22.357 2.375 2.950 1.00 56.75 96 SER A O 1
ATOM 744 N N . ARG A 1 97 ? 20.920 3.992 3.546 1.00 57.00 97 ARG A N 1
ATOM 745 C CA . ARG A 1 97 ? 21.804 5.114 3.211 1.00 57.00 97 ARG A CA 1
ATOM 746 C C . ARG A 1 97 ? 22.935 5.259 4.227 1.00 57.00 97 ARG A C 1
ATOM 748 O O . ARG A 1 97 ? 24.063 5.514 3.821 1.00 57.00 97 ARG A O 1
ATOM 755 N N . GLU A 1 98 ? 22.659 5.044 5.510 1.00 57.09 98 GLU A N 1
ATOM 756 C CA . GLU A 1 98 ? 23.680 4.971 6.562 1.00 57.09 98 GLU A CA 1
ATOM 757 C C . GLU A 1 98 ? 24.606 3.764 6.358 1.00 57.09 98 GLU A C 1
ATOM 759 O O . GLU A 1 98 ? 25.824 3.922 6.400 1.00 57.09 98 GLU A O 1
ATOM 764 N N . SER A 1 99 ? 24.054 2.593 6.018 1.00 51.50 99 SER A N 1
ATOM 765 C CA . SER A 1 99 ? 24.850 1.399 5.689 1.00 51.50 99 SER A CA 1
ATOM 766 C C . SER A 1 99 ? 25.752 1.597 4.463 1.00 51.50 99 SER A C 1
ATOM 768 O O . SER A 1 99 ? 26.875 1.100 4.439 1.00 51.50 99 SER A O 1
ATOM 770 N N . LEU A 1 100 ? 25.292 2.344 3.451 1.00 49.34 100 LEU A N 1
ATOM 771 C CA . LEU A 1 100 ? 26.089 2.667 2.265 1.00 49.34 100 LEU A CA 1
ATOM 772 C C . LEU A 1 100 ? 27.219 3.660 2.584 1.00 49.34 100 LEU A C 1
ATOM 774 O O . LEU A 1 100 ? 28.318 3.501 2.068 1.00 49.34 100 LEU A O 1
ATOM 778 N N . ILE A 1 101 ? 26.971 4.658 3.443 1.00 49.31 101 ILE A N 1
ATOM 779 C CA . ILE A 1 101 ? 27.997 5.618 3.888 1.00 49.31 101 ILE A CA 1
ATOM 780 C C . ILE A 1 101 ? 29.054 4.927 4.760 1.00 49.31 101 ILE A C 1
ATOM 782 O O . ILE A 1 101 ? 30.229 5.249 4.647 1.00 49.31 101 ILE A O 1
ATOM 786 N N . ALA A 1 102 ? 28.662 3.964 5.597 1.00 47.69 102 ALA A N 1
ATOM 787 C CA . ALA A 1 102 ? 29.586 3.220 6.454 1.00 47.69 102 ALA A CA 1
ATOM 788 C C . ALA A 1 102 ? 30.506 2.239 5.694 1.00 47.69 102 ALA A C 1
ATOM 790 O O . ALA A 1 102 ? 31.474 1.749 6.272 1.00 47.69 102 ALA A O 1
ATOM 791 N N . ALA A 1 103 ? 30.202 1.926 4.431 1.00 44.72 103 ALA A N 1
ATOM 792 C CA . ALA A 1 103 ? 30.956 0.981 3.604 1.00 44.72 103 ALA A CA 1
ATOM 793 C C . ALA A 1 103 ? 31.989 1.640 2.661 1.00 44.72 103 ALA A C 1
ATOM 795 O O . ALA A 1 103 ? 32.638 0.923 1.896 1.00 44.72 103 ALA A O 1
ATOM 796 N N . ILE A 1 104 ? 32.128 2.973 2.692 1.00 48.03 104 ILE A N 1
ATOM 797 C CA . ILE A 1 104 ? 33.072 3.778 1.888 1.00 48.03 104 ILE A CA 1
ATOM 798 C C . ILE A 1 104 ? 34.209 4.265 2.787 1.00 48.03 104 ILE A C 1
ATOM 800 O O . ILE A 1 104 ? 35.374 4.199 2.335 1.00 48.03 104 ILE A O 1
#

Sequence (104 aa):
MNAMSDLLMQIEQRAATMPWMPAVRFRGQIVSYGDLHRRIVEYDAVVSAHALSENAALTAALVSFFPDALRALAPLDQAQWVADAITWLSRGLSDSRESLIAAI

Organism: NCBI:txid1004901

Foldseek 3Di:
DDLLVLLLVVLVVCCVVPQPDFLDDDPHDTHGSVQLNVQLVVVVVVCVVVVHDSVVSSLRSVLVPHDVVLVPDDPVSNVVRSVVSSVSSSVVSVVVVVVVVVVD

Radius of gyration: 14.15 Å; chains: 1; bounding box: 48×26×30 Å